Protein AF-A0A150KE26-F1 (afdb_monomer)

Solvent-accessible surface area (backbone atoms only — not comparable to full-atom values): 6510 Å² total; per-residue (Å²): 126,52,32,39,45,32,42,39,33,57,51,102,90,46,77,50,72,54,40,34,38,35,52,98,86,44,92,60,71,42,55,55,85,49,48,35,72,76,68,75,43,61,61,67,63,50,49,52,54,52,50,51,53,48,49,55,51,50,52,54,45,50,48,31,48,78,68,75,40,81,63,55,36,30,38,41,42,37,39,35,77,88,70,54,72,48,79,45,79,34,71,67,88,62,86,87,55,55,76,63,58,54,48,53,57,48,42,72,71,69,72,116

Structure (mmCIF, N/CA/C/O backbone):
data_AF-A0A150KE26-F1
#
_entry.id   AF-A0A150KE26-F1
#
loop_
_atom_site.group_PDB
_atom_site.id
_atom_site.type_symbol
_atom_site.label_atom_id
_atom_site.label_alt_id
_atom_site.label_comp_id
_atom_site.label_asym_id
_atom_site.label_entity_id
_atom_site.label_seq_id
_atom_site.pdbx_PDB_ins_code
_atom_site.Cartn_x
_atom_site.Cartn_y
_atom_site.Cartn_z
_atom_site.occupancy
_atom_site.B_iso_or_equiv
_atom_site.auth_seq_id
_atom_site.auth_comp_id
_atom_site.auth_asym_id
_atom_site.auth_atom_id
_atom_site.pdbx_PDB_model_num
ATOM 1 N N . MET A 1 1 ? 18.570 -5.096 -3.216 1.00 62.84 1 MET A N 1
ATOM 2 C CA . MET A 1 1 ? 17.887 -6.139 -2.421 1.00 62.84 1 MET A CA 1
ATOM 3 C C . MET A 1 1 ? 16.531 -6.324 -3.053 1.00 62.84 1 MET A C 1
ATOM 5 O O . MET A 1 1 ? 15.773 -5.366 -3.075 1.00 62.84 1 MET A O 1
ATOM 9 N N . GLU A 1 2 ? 16.270 -7.498 -3.614 1.00 85.12 2 GLU A N 1
ATOM 10 C CA . GLU A 1 2 ? 14.988 -7.812 -4.246 1.00 85.12 2 GLU A CA 1
ATOM 11 C C . GLU A 1 2 ? 13.901 -7.896 -3.175 1.00 85.12 2 GLU A C 1
ATOM 13 O O . GLU A 1 2 ? 13.950 -8.745 -2.273 1.00 85.12 2 GLU A O 1
ATOM 18 N N . LYS A 1 3 ? 12.959 -6.963 -3.248 1.00 92.56 3 LYS A N 1
ATOM 19 C CA . LYS A 1 3 ? 11.813 -6.891 -2.354 1.00 92.56 3 LYS A CA 1
ATOM 20 C C . LYS A 1 3 ? 10.655 -6.180 -3.040 1.00 92.56 3 LYS A C 1
ATOM 22 O O . LYS A 1 3 ? 10.871 -5.377 -3.949 1.00 92.56 3 LYS A O 1
ATOM 27 N N . ILE A 1 4 ? 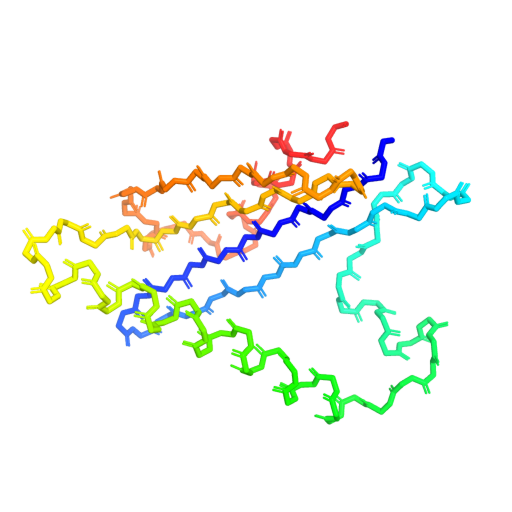9.456 -6.450 -2.556 1.00 95.69 4 ILE A N 1
ATOM 28 C CA . ILE A 1 4 ? 8.272 -5.627 -2.775 1.00 95.69 4 ILE A CA 1
ATOM 29 C C . ILE A 1 4 ? 8.044 -4.826 -1.497 1.00 95.69 4 ILE A C 1
ATOM 31 O O . ILE A 1 4 ? 8.141 -5.362 -0.389 1.00 95.69 4 ILE A O 1
ATOM 35 N N . LEU A 1 5 ? 7.783 -3.536 -1.663 1.00 97.25 5 LEU A N 1
ATOM 36 C CA . LEU A 1 5 ? 7.380 -2.617 -0.612 1.00 97.25 5 LEU A CA 1
ATOM 37 C C . LEU A 1 5 ? 5.994 -2.107 -0.978 1.00 97.25 5 LEU A C 1
ATOM 39 O O . LEU A 1 5 ? 5.846 -1.398 -1.968 1.00 97.25 5 LEU A O 1
ATOM 43 N N . LEU A 1 6 ? 4.996 -2.489 -0.200 1.00 98.00 6 LEU A N 1
ATOM 44 C CA . LEU A 1 6 ? 3.603 -2.168 -0.456 1.00 98.00 6 LEU A CA 1
ATOM 45 C C . LEU A 1 6 ? 3.050 -1.322 0.679 1.00 98.00 6 LEU A C 1
ATOM 47 O O . LEU A 1 6 ? 3.324 -1.587 1.852 1.00 98.00 6 LEU A O 1
ATOM 51 N N . TYR A 1 7 ? 2.243 -0.342 0.307 1.00 98.06 7 TYR A N 1
ATOM 52 C CA . TYR A 1 7 ? 1.424 0.448 1.204 1.00 98.06 7 TYR A CA 1
ATOM 53 C C . TYR A 1 7 ? -0.052 0.194 0.915 1.00 98.06 7 TYR A C 1
ATOM 55 O O . TYR A 1 7 ? -0.455 0.115 -0.246 1.00 98.06 7 TYR A O 1
ATOM 63 N N . ALA A 1 8 ? -0.854 0.102 1.970 1.00 97.25 8 ALA A N 1
ATOM 64 C CA . ALA A 1 8 ? -2.305 0.085 1.874 1.00 97.25 8 ALA A CA 1
ATOM 65 C C . ALA A 1 8 ? -2.907 0.950 2.985 1.00 97.25 8 ALA A C 1
ATOM 67 O O . ALA A 1 8 ? -2.534 0.813 4.144 1.00 97.25 8 ALA A O 1
ATOM 68 N N . GLU A 1 9 ? -3.845 1.823 2.639 1.00 95.94 9 GLU A N 1
ATOM 69 C CA . GLU A 1 9 ? -4.647 2.639 3.551 1.00 95.94 9 GLU A CA 1
ATOM 70 C C . GLU A 1 9 ? -6.118 2.384 3.239 1.00 95.94 9 GLU A C 1
ATOM 72 O O . GLU A 1 9 ? -6.544 2.541 2.091 1.00 95.94 9 GLU A O 1
ATOM 77 N N . ILE A 1 10 ? -6.882 1.978 4.254 1.00 92.81 10 ILE A N 1
ATOM 78 C CA . ILE A 1 10 ? -8.297 1.623 4.112 1.00 92.81 10 ILE A CA 1
ATOM 79 C C . ILE A 1 10 ? -9.084 2.311 5.216 1.00 92.81 10 ILE A C 1
ATOM 81 O O . ILE A 1 10 ? -8.842 2.100 6.405 1.00 92.81 10 ILE A O 1
ATOM 85 N N . ARG A 1 11 ? -10.022 3.160 4.803 1.00 88.00 11 ARG A N 1
ATOM 86 C CA . ARG A 1 11 ? -10.964 3.894 5.651 1.00 88.00 11 ARG A CA 1
ATOM 87 C C . ARG A 1 11 ? -12.318 3.943 4.945 1.00 88.00 11 ARG A C 1
ATOM 89 O O . ARG A 1 11 ? -12.378 3.804 3.726 1.00 88.00 11 ARG A O 1
ATOM 96 N N . ASP A 1 12 ? -13.387 4.203 5.691 1.00 78.12 12 ASP A N 1
ATOM 97 C CA . ASP A 1 12 ? -14.779 4.088 5.216 1.00 78.12 12 ASP A CA 1
ATOM 98 C C . ASP A 1 12 ? -15.068 4.751 3.855 1.00 78.12 12 ASP A C 1
ATOM 100 O O . ASP A 1 12 ? -15.858 4.235 3.069 1.00 78.12 12 ASP A O 1
ATOM 104 N N . SER A 1 13 ? -14.428 5.885 3.555 1.00 82.12 13 SER A N 1
ATOM 105 C CA . SER A 1 13 ? -14.599 6.619 2.293 1.00 82.12 13 SER A CA 1
ATOM 106 C C . SER A 1 13 ? -13.290 6.871 1.540 1.00 82.12 13 SER A C 1
ATOM 108 O O . SER A 1 13 ? -13.248 7.725 0.654 1.00 82.12 13 SER A O 1
ATOM 110 N N . TYR A 1 14 ? -12.197 6.208 1.926 1.00 88.19 14 TYR A N 1
ATOM 111 C CA . TYR A 1 14 ? -10.880 6.430 1.337 1.00 88.19 14 TYR A CA 1
ATOM 112 C C . TYR A 1 14 ? -10.100 5.125 1.248 1.00 88.19 14 TYR A C 1
ATOM 114 O O . TYR A 1 14 ? -9.901 4.434 2.247 1.00 88.19 14 TYR A O 1
ATOM 122 N N . ARG A 1 15 ? -9.592 4.842 0.050 1.00 88.31 15 ARG A N 1
ATOM 123 C CA . ARG A 1 15 ? -8.692 3.723 -0.203 1.00 88.31 15 ARG A CA 1
ATOM 124 C C . ARG A 1 15 ? -7.477 4.191 -0.980 1.00 88.31 15 ARG A C 1
ATOM 126 O O . ARG A 1 15 ? -7.602 5.006 -1.893 1.00 88.31 15 ARG A O 1
ATOM 133 N N . LYS A 1 16 ? -6.316 3.649 -0.634 1.00 93.06 16 LYS A N 1
ATOM 134 C CA . LYS A 1 16 ? -5.090 3.806 -1.413 1.00 93.06 16 LYS A CA 1
ATOM 135 C C . LYS A 1 16 ? -4.232 2.566 -1.235 1.00 93.06 16 LYS A C 1
ATOM 137 O O . LYS A 1 16 ? -3.838 2.265 -0.114 1.00 93.06 16 LYS A O 1
ATOM 142 N N . VAL A 1 17 ? -3.933 1.873 -2.325 1.00 95.44 17 VAL A N 1
ATOM 143 C CA . VAL A 1 17 ? -2.980 0.762 -2.347 1.00 95.44 17 VAL A CA 1
ATOM 144 C C . VAL A 1 17 ? -1.974 1.057 -3.442 1.00 95.44 17 VAL A C 1
ATOM 146 O O . VAL A 1 17 ? -2.347 1.489 -4.522 1.00 95.44 17 VAL A O 1
ATOM 149 N N . PHE A 1 18 ? -0.694 0.888 -3.147 1.00 96.38 18 PHE A N 1
ATOM 150 C CA . PHE A 1 18 ? 0.353 0.969 -4.155 1.00 96.38 18 PHE A CA 1
ATOM 151 C C . PHE A 1 18 ? 1.568 0.185 -3.692 1.00 96.38 18 PHE A C 1
ATOM 153 O O . PHE A 1 18 ? 1.756 -0.072 -2.500 1.00 96.38 18 PHE A O 1
ATOM 160 N N . PHE A 1 19 ? 2.437 -0.169 -4.629 1.00 97.50 19 PHE A N 1
ATOM 161 C CA . PHE A 1 19 ? 3.696 -0.797 -4.276 1.00 97.50 19 PHE A CA 1
ATOM 162 C C . PHE A 1 19 ? 4.839 -0.389 -5.192 1.00 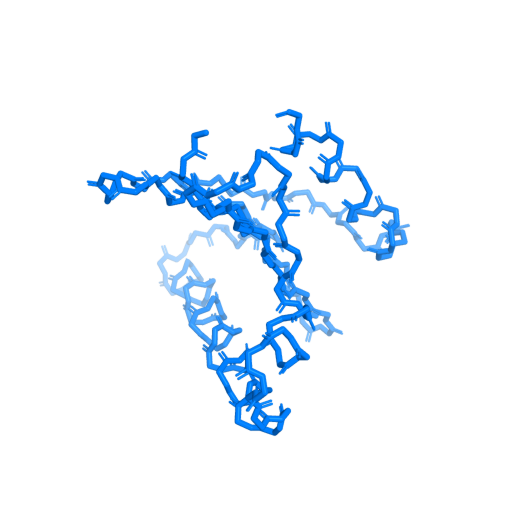97.50 19 PHE A C 1
ATOM 164 O O . PHE A 1 19 ? 4.658 0.103 -6.307 1.00 97.50 19 PHE A O 1
ATOM 171 N N . TYR A 1 20 ? 6.033 -0.641 -4.678 1.00 96.88 20 TYR A N 1
ATOM 172 C CA . TYR A 1 20 ? 7.297 -0.545 -5.372 1.00 96.88 20 TYR A CA 1
ATOM 173 C C . TYR A 1 20 ? 7.981 -1.903 -5.362 1.00 96.88 20 TYR A C 1
ATOM 175 O O . TYR A 1 20 ? 7.962 -2.610 -4.350 1.00 96.88 20 TYR A O 1
ATOM 183 N N . TYR A 1 21 ? 8.622 -2.261 -6.468 1.00 94.50 21 TYR A N 1
ATOM 184 C CA . TYR A 1 21 ? 9.379 -3.504 -6.570 1.00 94.50 21 TYR A CA 1
ATOM 185 C C . TYR A 1 21 ? 10.776 -3.260 -7.135 1.00 94.50 21 TYR A C 1
ATOM 187 O O . TYR A 1 21 ? 10.991 -2.391 -7.977 1.00 94.50 21 TYR A O 1
ATOM 195 N N . TYR A 1 22 ? 11.740 -4.043 -6.657 1.00 92.25 22 TYR A N 1
ATOM 196 C CA . TYR A 1 22 ? 13.116 -4.014 -7.150 1.00 92.25 22 TYR A CA 1
ATOM 197 C C . TYR A 1 22 ? 13.332 -5.166 -8.127 1.00 92.25 22 TYR A C 1
ATOM 199 O O . TYR A 1 22 ? 13.021 -6.315 -7.814 1.00 92.25 22 TYR A O 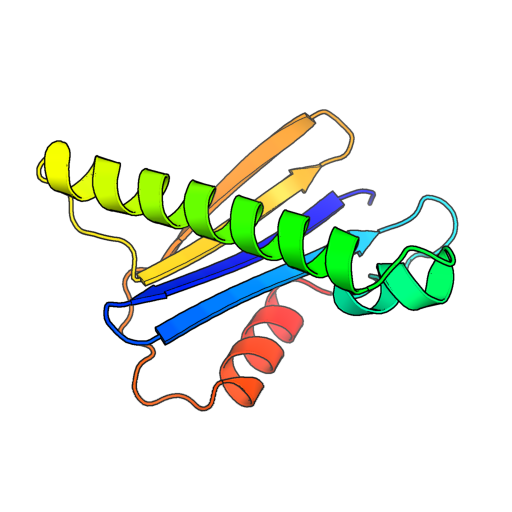1
ATOM 207 N N . THR A 1 23 ? 13.892 -4.864 -9.297 1.00 83.19 23 THR A N 1
ATOM 208 C CA . THR A 1 23 ? 14.270 -5.889 -10.281 1.00 83.19 23 THR A CA 1
ATOM 209 C C . THR A 1 23 ? 15.689 -6.395 -10.022 1.00 83.19 23 THR A C 1
ATOM 211 O O . THR A 1 23 ? 16.482 -5.750 -9.340 1.00 83.19 23 THR A O 1
ATOM 214 N N . PHE A 1 24 ? 16.043 -7.532 -10.621 1.00 76.81 24 PHE A N 1
ATOM 215 C CA . PHE A 1 24 ? 17.410 -8.064 -10.570 1.00 76.81 24 PHE A CA 1
ATOM 216 C C . PHE A 1 24 ? 18.439 -7.173 -11.283 1.00 76.81 24 PHE A C 1
ATOM 218 O O . PHE A 1 24 ? 19.637 -7.283 -11.030 1.00 76.81 24 PHE A O 1
ATOM 225 N N . ILE A 1 25 ? 17.979 -6.315 -12.196 1.00 77.94 25 ILE A N 1
ATOM 226 C CA . ILE A 1 25 ? 18.836 -5.537 -13.096 1.00 77.94 25 ILE A CA 1
ATOM 227 C C . ILE A 1 25 ? 19.031 -4.115 -12.556 1.00 77.94 25 ILE A C 1
ATOM 229 O O . ILE A 1 25 ? 20.152 -3.609 -12.542 1.00 77.94 25 ILE A O 1
ATOM 233 N N . ASN A 1 26 ? 17.959 -3.490 -12.061 1.00 70.31 26 ASN A N 1
ATOM 234 C CA . ASN A 1 26 ? 17.973 -2.108 -11.591 1.00 70.31 26 ASN A CA 1
ATOM 235 C C . ASN A 1 26 ? 17.941 -2.036 -10.065 1.00 70.31 26 ASN A C 1
ATOM 237 O O . ASN A 1 26 ? 17.122 -2.678 -9.410 1.00 70.31 26 ASN A O 1
ATOM 241 N N . LYS A 1 27 ? 18.820 -1.198 -9.505 1.00 81.06 27 LYS A N 1
ATOM 242 C CA . LYS A 1 27 ? 18.826 -0.886 -8.068 1.00 81.06 27 LYS A CA 1
ATOM 243 C C . LYS A 1 27 ? 17.726 0.095 -7.664 1.00 81.06 27 LYS A C 1
ATOM 245 O O . LYS A 1 27 ? 17.417 0.158 -6.481 1.00 81.06 27 LYS A O 1
ATOM 250 N N . GLU A 1 28 ? 17.151 0.806 -8.630 1.00 89.00 28 GLU A N 1
ATOM 251 C CA . GLU A 1 28 ? 16.040 1.727 -8.408 1.00 89.00 28 GLU A CA 1
ATOM 252 C C . GLU A 1 28 ? 14.713 0.964 -8.281 1.00 89.00 28 GLU A C 1
ATOM 254 O O . GLU A 1 28 ? 14.477 0.018 -9.049 1.00 89.00 28 GLU A O 1
ATOM 259 N N . PRO A 1 29 ? 13.846 1.352 -7.331 1.00 92.88 29 PRO A N 1
ATOM 260 C CA . PRO A 1 29 ? 12.508 0.795 -7.231 1.00 92.88 29 PRO A CA 1
ATOM 261 C C . PRO A 1 29 ? 11.666 1.216 -8.442 1.00 92.88 29 PRO A C 1
ATOM 263 O O . PRO A 1 29 ? 11.754 2.345 -8.914 1.00 92.88 29 PRO A O 1
ATOM 266 N N . VAL A 1 30 ? 10.828 0.307 -8.934 1.00 94.25 30 VAL A N 1
ATOM 267 C CA . VAL A 1 30 ? 9.844 0.593 -9.984 1.00 94.25 30 VAL A CA 1
ATOM 268 C C . VAL A 1 30 ? 8.473 0.743 -9.351 1.00 94.25 30 VAL A C 1
ATOM 270 O O . VAL A 1 30 ? 8.083 -0.101 -8.538 1.00 94.25 30 VAL A O 1
ATOM 273 N N . TYR A 1 31 ? 7.749 1.799 -9.721 1.00 96.38 31 TYR A N 1
ATOM 274 C CA . TYR A 1 31 ? 6.397 2.023 -9.232 1.00 96.38 31 TYR A CA 1
ATOM 275 C C . TYR A 1 31 ? 5.408 1.082 -9.923 1.00 96.38 31 TYR A C 1
ATOM 277 O O . TYR A 1 31 ? 5.483 0.867 -11.132 1.00 96.38 31 TYR A O 1
ATOM 285 N N . SER A 1 32 ? 4.471 0.516 -9.160 1.00 95.94 32 SER A N 1
ATOM 286 C CA . SER A 1 32 ? 3.478 -0.449 -9.662 1.00 95.94 32 SER A CA 1
ATOM 287 C C . SER A 1 32 ? 2.716 0.022 -10.907 1.00 95.94 32 SER A C 1
ATOM 289 O O . SER A 1 32 ? 2.571 -0.760 -11.841 1.00 95.94 32 SER A O 1
ATOM 291 N N . LEU A 1 33 ? 2.330 1.300 -10.989 1.00 95.56 33 LEU A N 1
ATOM 292 C CA . LEU A 1 33 ? 1.606 1.842 -12.150 1.00 95.56 33 LEU A CA 1
ATOM 293 C C . LEU A 1 33 ? 2.452 1.937 -13.433 1.00 95.56 33 LEU A C 1
ATOM 295 O O . LEU A 1 33 ? 1.917 2.188 -14.506 1.00 95.56 33 LEU A O 1
ATOM 299 N N . GLU A 1 34 ? 3.769 1.725 -13.361 1.00 95.81 34 GLU A N 1
ATOM 300 C CA . GLU A 1 34 ? 4.611 1.624 -14.559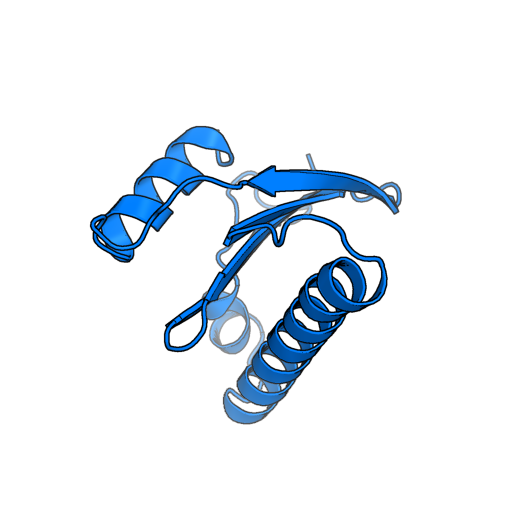 1.00 95.81 34 GLU A CA 1
ATOM 301 C C . GLU A 1 34 ? 4.542 0.234 -15.215 1.00 95.81 34 GLU A C 1
ATOM 303 O O . GLU A 1 34 ? 5.040 0.068 -16.329 1.00 95.81 34 GLU A O 1
ATOM 308 N N . ILE A 1 35 ? 3.966 -0.774 -14.544 1.00 95.06 35 ILE A N 1
ATOM 309 C CA . ILE A 1 35 ? 3.905 -2.163 -15.029 1.00 95.06 35 ILE A CA 1
ATOM 310 C C . ILE A 1 35 ? 3.173 -2.275 -16.378 1.00 95.06 35 ILE A C 1
ATOM 312 O O . ILE A 1 35 ? 3.779 -2.849 -17.289 1.00 95.06 35 ILE A O 1
ATOM 316 N N . PRO A 1 36 ? 1.952 -1.722 -16.564 1.00 96.94 36 PRO A N 1
ATOM 317 C CA . PRO A 1 36 ? 1.237 -1.812 -17.840 1.00 96.94 36 PRO A CA 1
ATOM 318 C C . PRO A 1 36 ? 2.074 -1.325 -19.020 1.00 96.94 36 PRO A C 1
ATOM 320 O O . PRO A 1 36 ? 2.236 -2.025 -20.015 1.00 96.94 36 PRO A O 1
ATOM 323 N N . ILE A 1 37 ? 2.728 -0.175 -18.848 1.00 95.62 37 ILE A N 1
ATOM 324 C CA . ILE A 1 37 ? 3.549 0.459 -19.883 1.00 95.62 37 ILE A CA 1
ATOM 325 C C . ILE A 1 37 ? 4.839 -0.334 -20.137 1.00 95.62 37 ILE A C 1
ATOM 327 O O . ILE A 1 37 ? 5.239 -0.524 -21.283 1.00 95.62 37 ILE A O 1
ATOM 331 N N . LYS A 1 38 ? 5.527 -0.791 -19.083 1.00 93.88 38 LYS A N 1
ATOM 332 C CA . LYS A 1 38 ? 6.831 -1.468 -19.212 1.00 93.88 38 LYS A CA 1
ATOM 333 C C . LYS A 1 38 ? 6.739 -2.852 -19.836 1.00 93.88 38 LYS A C 1
ATOM 335 O O . LYS A 1 38 ? 7.714 -3.295 -20.444 1.00 93.88 38 LYS A O 1
ATOM 340 N N . PHE A 1 39 ? 5.618 -3.535 -19.640 1.00 93.81 39 PHE A N 1
ATOM 341 C CA . PHE A 1 39 ? 5.438 -4.921 -20.062 1.00 93.81 39 PHE A CA 1
ATOM 342 C C . PHE A 1 39 ? 4.347 -5.103 -21.116 1.00 93.81 39 PHE A C 1
ATOM 344 O O . PHE A 1 39 ? 4.074 -6.247 -21.467 1.00 93.81 39 PHE A O 1
ATOM 351 N N . ASP A 1 40 ? 3.772 -4.009 -21.629 1.00 96.44 40 ASP A N 1
ATOM 352 C CA . ASP A 1 40 ? 2.678 -4.030 -22.610 1.00 96.44 40 ASP A CA 1
ATOM 353 C C . ASP A 1 40 ? 1.499 -4.889 -22.115 1.00 96.44 40 ASP A C 1
ATOM 355 O O . ASP A 1 40 ? 0.997 -5.781 -22.799 1.00 96.44 40 ASP A O 1
ATOM 359 N N . ILE A 1 41 ? 1.122 -4.671 -20.850 1.00 96.50 41 ILE A N 1
ATOM 360 C CA . ILE A 1 41 ? -0.009 -5.343 -20.203 1.00 96.50 41 ILE A CA 1
ATOM 361 C C . ILE A 1 41 ? -1.237 -4.451 -20.354 1.00 96.50 41 ILE A C 1
ATOM 363 O O . ILE A 1 41 ? -1.154 -3.237 -20.178 1.00 96.50 41 ILE A O 1
ATOM 367 N N . ASP A 1 42 ? -2.376 -5.073 -20.650 1.00 97.38 42 ASP A N 1
ATOM 368 C CA . ASP A 1 42 ? -3.663 -4.393 -20.725 1.00 97.38 42 ASP A CA 1
ATOM 369 C C . ASP A 1 42 ? -3.981 -3.654 -19.412 1.00 97.38 42 ASP A C 1
ATOM 371 O O . ASP A 1 42 ? -3.942 -4.236 -18.324 1.00 97.38 42 ASP A O 1
ATOM 375 N N . GLU A 1 43 ? -4.276 -2.356 -19.517 1.00 96.06 43 GLU A N 1
ATOM 376 C CA . GLU A 1 43 ? -4.519 -1.495 -18.356 1.00 96.06 43 G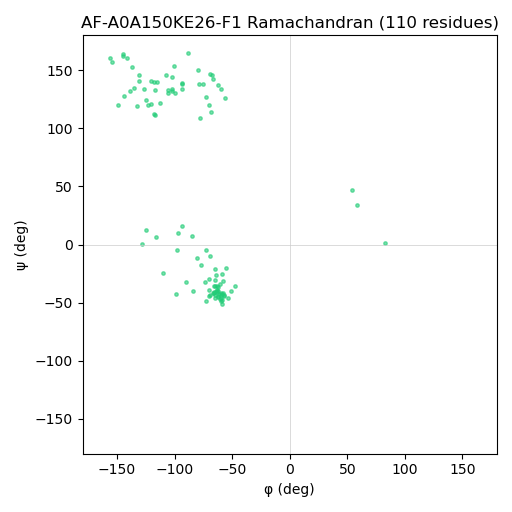LU A CA 1
ATOM 377 C C . GLU A 1 43 ? -5.747 -1.939 -17.556 1.00 96.06 43 GLU A C 1
ATOM 379 O O . GLU A 1 43 ? -5.714 -1.889 -16.328 1.00 96.06 43 GLU A O 1
ATOM 384 N N . SER A 1 44 ? -6.799 -2.429 -18.223 1.00 97.25 44 SER A N 1
ATOM 385 C CA . SER A 1 44 ? -8.016 -2.883 -17.540 1.00 97.25 44 SER A CA 1
ATOM 386 C C . SER A 1 44 ? -7.776 -4.171 -16.757 1.00 97.25 44 SER A C 1
ATOM 388 O O . SER A 1 44 ? -8.204 -4.283 -15.613 1.00 97.25 44 SER A O 1
ATOM 390 N N . TYR A 1 45 ? -6.988 -5.096 -17.309 1.00 97.38 45 TYR A N 1
ATOM 391 C CA . TYR A 1 45 ? -6.556 -6.290 -16.586 1.00 97.38 45 TYR A CA 1
ATOM 392 C C . TYR A 1 45 ? -5.681 -5.946 -15.371 1.00 97.38 45 TYR A C 1
ATOM 394 O O . TYR A 1 45 ? -5.799 -6.560 -14.311 1.00 97.38 45 TYR A O 1
ATOM 402 N N . PHE A 1 46 ? -4.801 -4.951 -15.492 1.00 96.94 46 PHE A N 1
ATOM 403 C CA . PHE A 1 46 ? -4.021 -4.483 -14.347 1.00 96.94 46 PHE A CA 1
ATOM 404 C C . PHE A 1 46 ? -4.909 -3.844 -13.267 1.00 96.94 46 PHE A C 1
ATOM 406 O O . PHE A 1 46 ? -4.718 -4.122 -12.084 1.00 96.94 46 PHE A O 1
ATOM 413 N N . GLU A 1 47 ? -5.897 -3.038 -13.661 1.00 95.88 47 GLU A N 1
ATOM 414 C CA . GLU A 1 47 ? -6.868 -2.430 -12.745 1.00 95.88 47 GLU A CA 1
ATOM 415 C C . GLU A 1 47 ? -7.716 -3.491 -12.018 1.00 95.88 47 GLU A C 1
ATOM 417 O O . GLU A 1 47 ? -7.999 -3.348 -10.827 1.00 95.88 47 GLU A O 1
ATOM 422 N N . GLU A 1 48 ? -8.086 -4.589 -12.684 1.00 97.56 48 GLU A N 1
ATOM 423 C CA . GLU A 1 48 ? -8.745 -5.737 -12.041 1.00 97.56 48 GLU A CA 1
ATOM 424 C C . GLU A 1 48 ? -7.875 -6.325 -10.919 1.00 97.56 48 GLU A C 1
ATOM 426 O O . GLU A 1 48 ? -8.346 -6.475 -9.791 1.00 97.56 48 GLU A O 1
ATOM 431 N N . LEU A 1 49 ? -6.584 -6.564 -11.180 1.00 97.38 49 LEU A N 1
ATOM 432 C CA . LEU A 1 49 ? -5.642 -7.069 -10.171 1.00 97.38 49 LEU A CA 1
ATOM 433 C C . LEU A 1 49 ? -5.414 -6.079 -9.017 1.00 97.38 49 LEU A C 1
ATOM 435 O O . LEU A 1 49 ? -5.241 -6.492 -7.868 1.00 97.38 49 LEU A O 1
ATOM 439 N N . GLU A 1 50 ? -5.402 -4.775 -9.295 1.00 95.25 50 GLU A N 1
ATOM 440 C CA . GLU A 1 50 ? -5.301 -3.740 -8.262 1.00 95.25 50 GLU A CA 1
ATOM 441 C C . GLU A 1 50 ? -6.547 -3.721 -7.363 1.00 95.25 50 GLU A C 1
ATOM 443 O O . GLU A 1 50 ? -6.426 -3.620 -6.137 1.00 95.25 50 GLU A O 1
ATOM 448 N N . ASN A 1 51 ? -7.740 -3.883 -7.946 1.00 94.81 51 ASN A N 1
ATOM 449 C CA . ASN A 1 51 ? -8.986 -4.001 -7.190 1.00 94.81 51 ASN A CA 1
ATOM 450 C C . ASN A 1 51 ? -9.013 -5.279 -6.336 1.00 94.81 51 ASN A C 1
ATOM 452 O O . ASN A 1 51 ? -9.345 -5.196 -5.155 1.00 94.81 51 ASN A O 1
ATOM 456 N N . GLU A 1 52 ? -8.584 -6.427 -6.871 1.00 97.19 52 GLU A N 1
ATOM 457 C CA . GLU A 1 52 ? -8.457 -7.668 -6.089 1.00 97.19 52 GLU A CA 1
ATOM 458 C C . GLU A 1 52 ? -7.494 -7.496 -4.905 1.00 97.19 52 GLU A C 1
ATOM 460 O O . GLU A 1 52 ? -7.775 -7.925 -3.784 1.00 97.19 52 GLU A O 1
ATOM 465 N N . LEU A 1 53 ? -6.360 -6.824 -5.120 1.00 96.38 53 LEU A N 1
ATOM 466 C CA . LEU A 1 53 ? -5.397 -6.536 -4.060 1.00 96.38 53 LEU A CA 1
ATOM 467 C C . LEU A 1 53 ? -6.005 -5.652 -2.962 1.00 96.38 53 LEU A C 1
ATOM 469 O O . LEU A 1 53 ? -5.764 -5.880 -1.774 1.00 96.38 53 LEU A O 1
ATOM 473 N N . TYR A 1 54 ? -6.802 -4.656 -3.344 1.00 93.94 54 TYR A N 1
ATOM 474 C CA . TYR A 1 54 ? -7.562 -3.836 -2.404 1.00 93.94 54 TYR A CA 1
ATOM 475 C C . TYR A 1 54 ? -8.587 -4.658 -1.610 1.00 93.94 54 TYR A C 1
ATOM 477 O O . TYR A 1 54 ? -8.676 -4.498 -0.386 1.00 93.94 54 TYR A O 1
ATOM 485 N N . ASP A 1 55 ? -9.335 -5.538 -2.272 1.00 95.62 55 ASP A N 1
ATOM 486 C CA . ASP A 1 55 ? -10.347 -6.376 -1.627 1.00 95.62 55 ASP A CA 1
ATOM 487 C C . ASP A 1 55 ? -9.700 -7.291 -0.580 1.00 95.62 55 ASP A C 1
ATOM 489 O O . ASP A 1 55 ? -10.161 -7.346 0.561 1.00 95.62 55 ASP A O 1
ATOM 493 N N . LEU A 1 56 ? -8.544 -7.887 -0.896 1.00 97.06 56 LEU A N 1
ATOM 494 C CA . LEU A 1 56 ? -7.770 -8.702 0.048 1.00 97.06 56 LEU A CA 1
ATOM 495 C C . LEU A 1 56 ? -7.369 -7.929 1.315 1.00 97.06 56 LEU A C 1
ATOM 497 O O . LEU A 1 56 ? -7.457 -8.457 2.427 1.00 97.06 56 LEU A O 1
ATOM 501 N N . PHE A 1 57 ? -6.939 -6.670 1.189 1.00 96.38 57 PHE A N 1
ATOM 502 C CA . PHE A 1 57 ? -6.610 -5.856 2.364 1.00 96.38 57 PHE A CA 1
ATOM 503 C C . PHE A 1 57 ? -7.852 -5.395 3.133 1.00 96.38 57 PHE A C 1
ATOM 505 O O . PHE A 1 57 ? -7.799 -5.289 4.361 1.00 96.38 57 PHE A O 1
ATOM 512 N N . SER A 1 58 ? -8.970 -5.168 2.444 1.00 94.56 58 SER A N 1
ATOM 513 C CA . SER A 1 58 ? -10.255 -4.833 3.070 1.00 94.56 58 SER A CA 1
ATOM 514 C C . SER A 1 58 ? -10.794 -6.007 3.888 1.00 94.56 58 SER A C 1
ATOM 516 O O . SER A 1 58 ? -11.251 -5.830 5.022 1.00 94.56 58 SER A O 1
ATOM 518 N N . GLU A 1 59 ? -10.683 -7.223 3.354 1.00 96.19 59 GLU A N 1
ATOM 519 C CA . GLU A 1 59 ? -11.006 -8.459 4.064 1.00 96.19 59 GLU A CA 1
ATOM 520 C C . GLU A 1 59 ? -10.105 -8.651 5.285 1.00 96.19 59 GLU A C 1
ATOM 522 O O . GLU A 1 59 ? -10.605 -8.938 6.376 1.00 96.19 59 GLU A O 1
ATOM 527 N N . LEU A 1 60 ? -8.796 -8.412 5.139 1.00 96.00 60 LEU A N 1
ATOM 528 C CA . LEU A 1 60 ? -7.852 -8.473 6.253 1.00 96.00 60 LEU A CA 1
ATOM 529 C C . LEU A 1 60 ? -8.218 -7.481 7.366 1.00 96.00 60 LEU A C 1
ATOM 531 O O . LEU A 1 60 ? -8.226 -7.861 8.534 1.00 96.00 60 LEU A O 1
ATOM 535 N N . GLN A 1 61 ? -8.538 -6.226 7.038 1.00 95.44 61 GLN A N 1
ATOM 536 C CA . GLN A 1 61 ? -8.954 -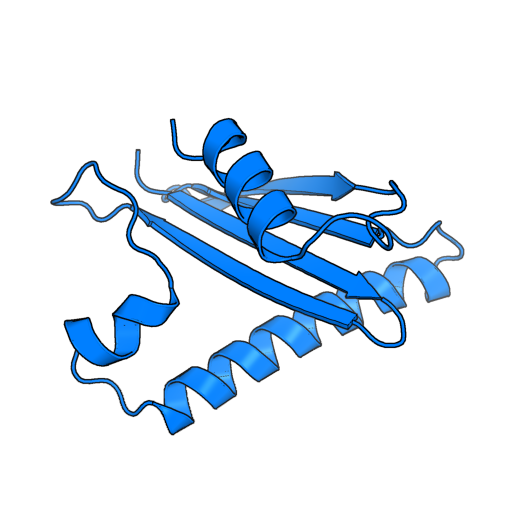5.228 8.033 1.00 95.44 61 GLN A CA 1
ATOM 537 C C . GLN A 1 61 ? -10.273 -5.624 8.711 1.00 95.44 61 GLN A C 1
ATOM 539 O O . GLN A 1 61 ? -10.427 -5.482 9.924 1.00 95.44 61 GLN A O 1
ATOM 544 N N . SER A 1 62 ? -11.216 -6.160 7.934 1.00 94.75 62 SER A N 1
ATOM 545 C CA . SER A 1 62 ? -12.509 -6.631 8.440 1.00 94.75 62 SER A CA 1
ATOM 546 C C . SER A 1 62 ? -12.358 -7.815 9.394 1.00 94.75 62 SER A C 1
ATOM 548 O O . SER A 1 62 ? -13.152 -7.965 10.320 1.00 94.75 62 SER A O 1
ATOM 550 N N . GLU A 1 63 ? -11.339 -8.654 9.207 1.00 96.94 63 GLU A N 1
ATOM 551 C CA . GLU A 1 63 ? -11.057 -9.752 10.129 1.00 96.94 63 GLU A CA 1
ATOM 552 C C . GLU A 1 63 ? -10.638 -9.241 11.515 1.00 96.94 63 GLU A C 1
ATOM 554 O O . GLU A 1 63 ? -11.075 -9.801 12.514 1.00 96.94 63 GLU A O 1
ATOM 559 N N . PHE A 1 64 ? -9.895 -8.130 11.611 1.00 96.06 64 PHE A N 1
ATOM 560 C CA . PHE A 1 64 ? -9.563 -7.523 12.911 1.00 96.06 64 PHE A CA 1
ATOM 561 C C . PHE A 1 64 ? -10.831 -7.120 13.676 1.00 96.06 64 PHE A C 1
ATOM 563 O O . PHE A 1 64 ? -10.944 -7.413 14.864 1.00 96.06 64 PHE A O 1
ATOM 570 N N . ASP A 1 65 ? -11.821 -6.555 12.980 1.00 92.31 65 ASP A N 1
ATOM 571 C CA . ASP A 1 65 ? -13.123 -6.190 13.556 1.00 92.31 65 ASP A CA 1
ATOM 572 C C . ASP A 1 65 ? -13.863 -7.399 14.133 1.00 92.31 65 ASP A C 1
ATOM 574 O O . ASP A 1 65 ? -14.319 -7.393 15.277 1.00 92.31 65 ASP A O 1
ATOM 578 N N . LYS A 1 66 ? -13.946 -8.479 13.345 1.00 97.12 66 LYS A N 1
ATOM 579 C CA . LYS A 1 66 ? -14.611 -9.725 13.754 1.00 97.12 66 LYS A CA 1
ATOM 580 C C . LYS A 1 66 ? -13.948 -10.336 14.983 1.00 97.12 66 LYS A C 1
ATOM 582 O O . LYS A 1 66 ? -14.629 -10.921 15.823 1.00 97.12 66 LYS A O 1
ATOM 587 N N . GLN A 1 67 ? -12.631 -10.177 15.093 1.00 97.62 67 GLN A N 1
ATOM 588 C CA . GLN A 1 67 ? -11.833 -10.626 16.230 1.00 97.62 67 GLN A CA 1
ATOM 589 C C . GLN A 1 67 ? -11.815 -9.616 17.391 1.00 97.62 67 GLN A C 1
ATOM 591 O O . GLN A 1 67 ? -11.085 -9.827 18.358 1.00 97.62 67 GLN A O 1
ATOM 596 N N . GLN A 1 68 ? -12.620 -8.547 17.325 1.00 96.75 68 GLN A N 1
ATOM 597 C CA . GLN A 1 68 ? -12.720 -7.491 18.342 1.00 96.75 68 GLN A CA 1
ATOM 598 C C . GLN A 1 68 ? -11.377 -6.789 18.611 1.00 96.75 68 GLN A C 1
ATOM 600 O O . GLN A 1 68 ? -11.078 -6.405 19.741 1.00 96.75 68 GLN A O 1
ATOM 605 N N . GLN A 1 69 ? -10.553 -6.650 17.573 1.00 96.56 69 GLN A N 1
ATOM 606 C CA . GLN A 1 69 ? -9.298 -5.906 17.600 1.00 96.56 69 GLN A CA 1
ATOM 607 C C . GLN A 1 69 ? -9.481 -4.526 16.974 1.00 96.56 69 GLN A C 1
ATOM 609 O O . GLN A 1 69 ? -10.318 -4.329 16.092 1.00 96.56 69 GLN A O 1
ATOM 614 N N . ASP A 1 70 ? -8.642 -3.582 17.395 1.00 93.75 70 ASP A N 1
ATOM 615 C CA . ASP A 1 70 ? -8.596 -2.264 16.774 1.00 93.75 70 ASP A CA 1
ATOM 616 C C . ASP A 1 70 ? -8.234 -2.389 15.287 1.00 93.75 70 ASP A C 1
ATOM 618 O O . ASP A 1 70 ? -7.287 -3.090 14.908 1.00 93.75 70 ASP A O 1
ATOM 622 N N . LYS A 1 71 ? -8.982 -1.679 14.437 1.00 93.56 71 LYS A N 1
ATOM 623 C CA . LYS A 1 71 ? -8.696 -1.595 13.003 1.00 93.56 71 LYS A CA 1
ATOM 624 C C . LYS A 1 71 ? -7.463 -0.727 12.790 1.00 93.56 71 LYS A C 1
ATOM 626 O O . LYS A 1 71 ? -7.409 0.417 13.236 1.00 93.56 71 LYS A O 1
ATOM 631 N N . TRP A 1 72 ? -6.486 -1.265 12.074 1.00 95.44 72 TRP A N 1
ATOM 632 C CA . TRP A 1 72 ? -5.382 -0.475 11.542 1.00 95.44 72 TRP A CA 1
ATOM 633 C C . TRP A 1 72 ? -5.906 0.475 10.458 1.00 95.44 72 TRP A C 1
ATOM 635 O O . TRP A 1 72 ? -6.830 0.126 9.731 1.00 95.44 72 TRP A O 1
ATOM 645 N N . THR A 1 73 ? -5.334 1.670 10.335 1.00 94.19 73 THR A N 1
ATOM 646 C CA . THR A 1 73 ? -5.713 2.666 9.313 1.00 94.19 73 THR A CA 1
ATOM 647 C C . THR A 1 73 ? -4.902 2.500 8.037 1.00 94.19 73 THR A C 1
ATOM 649 O O . THR A 1 73 ? -5.397 2.731 6.933 1.00 94.19 73 THR A O 1
ATOM 652 N N . ASN A 1 74 ? -3.654 2.065 8.189 1.00 96.62 74 ASN A N 1
ATOM 653 C CA . ASN A 1 74 ? -2.768 1.733 7.093 1.00 96.62 74 ASN A CA 1
ATOM 654 C C . ASN A 1 74 ? -1.870 0.546 7.449 1.00 96.62 74 ASN A C 1
ATOM 656 O O . ASN A 1 74 ? -1.707 0.194 8.618 1.00 96.62 74 ASN A O 1
ATOM 660 N N . LEU A 1 75 ? -1.264 -0.063 6.438 1.00 96.88 75 LEU A N 1
ATOM 661 C CA . LEU A 1 75 ? -0.206 -1.034 6.622 1.00 96.88 75 LEU A CA 1
ATOM 662 C C . LEU A 1 75 ? 0.932 -0.829 5.629 1.00 96.88 75 LEU A C 1
ATOM 664 O O . LEU A 1 75 ? 0.750 -0.370 4.502 1.00 96.88 75 LEU A O 1
ATOM 668 N N . THR A 1 76 ? 2.121 -1.251 6.048 1.00 98.12 76 THR A N 1
ATOM 669 C CA . THR A 1 76 ? 3.246 -1.492 5.151 1.00 98.12 76 THR A CA 1
ATOM 670 C C . THR A 1 76 ? 3.558 -2.978 5.114 1.00 98.12 76 THR A C 1
ATOM 672 O O . THR A 1 76 ? 3.883 -3.584 6.140 1.00 98.12 76 THR A O 1
ATOM 675 N N . TYR A 1 77 ? 3.501 -3.554 3.920 1.00 97.88 77 TYR A N 1
ATOM 676 C CA . TYR A 1 77 ? 3.859 -4.937 3.651 1.00 97.88 77 TYR A CA 1
ATOM 677 C C . TYR A 1 77 ? 5.206 -5.000 2.928 1.00 97.88 77 TYR A C 1
ATOM 679 O O . TYR A 1 77 ? 5.443 -4.295 1.948 1.00 97.88 77 TYR A O 1
ATOM 687 N N . ILE A 1 78 ? 6.113 -5.833 3.433 1.00 97.25 78 ILE A N 1
ATOM 688 C CA . ILE A 1 78 ? 7.444 -6.042 2.864 1.00 97.25 78 ILE A CA 1
ATOM 689 C C . ILE A 1 78 ? 7.596 -7.525 2.560 1.00 97.25 78 ILE A C 1
ATOM 691 O O . ILE A 1 78 ? 7.568 -8.347 3.479 1.00 97.25 78 ILE A O 1
ATOM 695 N N . LEU A 1 79 ? 7.822 -7.848 1.291 1.00 96.19 79 LEU A N 1
ATOM 696 C CA . LEU A 1 79 ? 8.103 -9.204 0.830 1.00 96.19 79 LEU A CA 1
ATOM 697 C C . LEU A 1 79 ? 9.505 -9.246 0.235 1.00 96.19 79 LEU A C 1
ATOM 699 O O . LEU A 1 79 ? 9.761 -8.645 -0.802 1.00 96.19 79 LEU A O 1
ATOM 703 N N . GLU A 1 80 ? 10.423 -9.938 0.898 1.00 93.94 80 GLU A N 1
ATOM 704 C CA . GLU A 1 80 ? 11.765 -10.198 0.373 1.00 93.94 80 GLU A CA 1
ATOM 705 C C . GLU A 1 80 ? 11.706 -11.358 -0.643 1.00 93.94 80 GLU A C 1
ATOM 707 O O . GLU A 1 80 ? 10.887 -12.264 -0.494 1.00 93.94 80 GLU A O 1
ATOM 712 N N . HIS A 1 81 ? 12.595 -11.388 -1.644 1.00 91.19 81 HIS A N 1
ATOM 713 C CA . HIS A 1 81 ? 12.647 -12.476 -2.648 1.00 91.19 81 HIS A CA 1
ATOM 714 C C . HIS A 1 81 ? 12.800 -13.888 -2.059 1.00 91.19 81 HIS A C 1
ATOM 716 O O . HIS A 1 81 ? 12.478 -14.878 -2.707 1.00 91.19 81 HIS A O 1
ATOM 722 N N . THR A 1 82 ? 13.282 -13.989 -0.820 1.00 93.69 82 THR A N 1
ATOM 723 C CA . THR A 1 82 ? 13.386 -15.244 -0.064 1.00 93.69 82 THR A CA 1
ATOM 724 C C . THR A 1 82 ? 12.031 -15.775 0.416 1.00 93.69 82 THR A C 1
ATOM 726 O O . THR A 1 82 ? 11.978 -16.836 1.033 1.00 93.69 82 THR A O 1
ATOM 729 N N . GLY A 1 83 ? 10.943 -15.029 0.199 1.00 93.31 83 GLY A N 1
ATOM 730 C CA . GLY A 1 83 ? 9.618 -15.301 0.754 1.00 93.31 83 GLY A CA 1
ATOM 731 C C . GLY A 1 83 ? 9.435 -14.777 2.180 1.00 93.31 83 GLY A C 1
ATOM 732 O O . GLY A 1 83 ? 8.372 -14.953 2.773 1.00 93.31 83 GLY A O 1
ATOM 733 N N . LYS A 1 84 ? 10.449 -14.123 2.763 1.00 96.31 84 LYS A N 1
ATOM 734 C CA . LYS A 1 84 ? 10.331 -13.539 4.100 1.00 96.31 84 LYS A CA 1
ATOM 735 C C . LYS A 1 84 ? 9.404 -12.326 4.064 1.00 96.31 84 LYS A C 1
ATOM 737 O O . LYS A 1 84 ? 9.695 -11.329 3.405 1.00 96.31 84 LYS A O 1
ATOM 742 N N . MET A 1 85 ? 8.327 -12.414 4.837 1.00 96.12 85 MET A N 1
ATOM 743 C CA . MET A 1 85 ? 7.305 -11.377 4.952 1.00 96.12 85 MET A CA 1
ATOM 744 C C . MET A 1 85 ? 7.472 -10.568 6.238 1.00 96.12 85 MET A C 1
ATOM 746 O O . MET A 1 85 ? 7.818 -11.110 7.292 1.00 96.12 85 MET A O 1
ATOM 750 N N . LYS A 1 86 ? 7.194 -9.266 6.163 1.00 97.19 86 LYS A N 1
ATOM 751 C CA . LYS A 1 86 ? 7.008 -8.387 7.324 1.00 97.19 86 LYS A CA 1
ATOM 752 C C .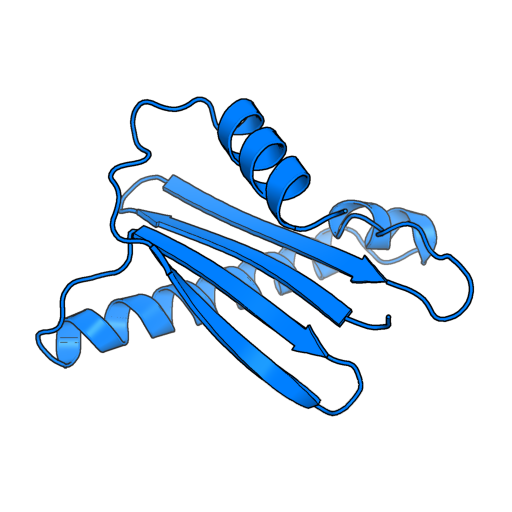 LYS A 1 86 ? 5.786 -7.512 7.088 1.00 97.19 86 LYS A C 1
ATOM 754 O O . LYS A 1 86 ? 5.658 -6.912 6.025 1.00 97.19 86 LYS A O 1
ATOM 759 N N . VAL A 1 87 ? 4.940 -7.403 8.104 1.00 97.25 87 VAL A N 1
ATOM 760 C CA . VAL A 1 87 ? 3.780 -6.507 8.114 1.00 97.25 87 VAL A CA 1
ATOM 761 C C . VAL A 1 87 ? 3.976 -5.495 9.229 1.00 97.25 87 VAL A C 1
ATOM 763 O O . VAL A 1 87 ? 4.353 -5.865 10.342 1.00 97.25 87 VAL A O 1
ATOM 766 N N . LYS A 1 88 ? 3.748 -4.221 8.931 1.00 97.94 88 LYS A N 1
ATOM 767 C CA . LYS A 1 88 ? 3.700 -3.143 9.918 1.00 97.94 88 LYS A CA 1
ATOM 768 C C . LYS A 1 88 ? 2.329 -2.499 9.845 1.00 97.94 88 LYS A C 1
ATOM 770 O O . LYS A 1 88 ? 1.961 -2.018 8.780 1.00 97.94 88 LYS A O 1
ATOM 775 N N . LEU A 1 89 ? 1.607 -2.510 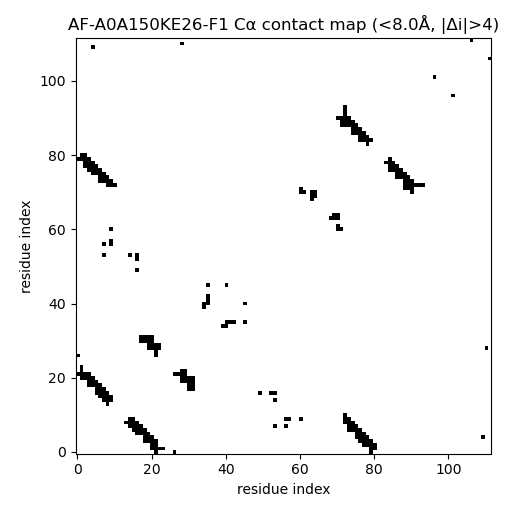10.956 1.00 97.19 89 LEU A N 1
ATOM 776 C CA . LEU A 1 89 ? 0.290 -1.893 11.072 1.00 97.19 89 LEU A CA 1
ATOM 777 C C . LEU A 1 89 ? 0.445 -0.470 11.616 1.00 97.19 89 LEU A C 1
ATOM 779 O O . LEU A 1 89 ? 1.197 -0.261 12.571 1.00 97.19 89 LEU A O 1
ATOM 783 N N . GLY A 1 90 ? -0.245 0.479 10.994 1.00 96.00 90 GLY A N 1
ATOM 784 C CA . GLY A 1 90 ? -0.406 1.857 11.448 1.00 96.00 90 GLY A CA 1
ATOM 785 C C . GLY A 1 90 ? -1.825 2.076 11.967 1.00 96.00 90 GLY A C 1
ATOM 786 O O . GLY A 1 90 ? -2.779 1.478 11.472 1.00 96.00 90 GLY A O 1
ATOM 787 N N . TYR A 1 91 ? -1.957 2.916 12.986 1.00 95.38 91 TYR A N 1
ATOM 788 C CA . TYR A 1 91 ? -3.226 3.211 13.673 1.00 95.38 91 TYR A CA 1
ATOM 789 C C . TYR A 1 91 ? -3.499 4.716 13.759 1.00 95.38 91 TYR A C 1
ATOM 791 O O . TYR A 1 91 ? -4.489 5.155 14.337 1.00 95.38 91 TYR A O 1
ATOM 799 N N . GLU A 1 92 ? -2.600 5.521 13.208 1.00 92.31 92 GLU A N 1
ATOM 800 C CA . GLU A 1 92 ? -2.685 6.966 13.180 1.00 92.31 92 GLU A CA 1
ATOM 801 C C . GLU A 1 92 ? -3.817 7.457 12.268 1.00 92.31 92 GLU A C 1
ATOM 803 O O . GLU A 1 92 ? -4.123 6.858 11.232 1.00 92.31 92 GLU A O 1
ATOM 808 N N . ASP A 1 93 ? -4.432 8.578 12.649 1.00 90.88 93 ASP A N 1
ATOM 809 C CA . ASP A 1 93 ? -5.402 9.262 11.801 1.00 90.88 93 ASP A CA 1
ATOM 810 C C . ASP A 1 93 ? -4.671 10.059 10.715 1.00 90.88 93 ASP A C 1
ATOM 812 O O . ASP A 1 93 ? -4.044 11.087 10.970 1.00 90.88 93 ASP A O 1
ATOM 816 N N . LEU A 1 94 ? -4.771 9.566 9.483 1.00 90.81 94 LEU A N 1
ATOM 817 C CA . LEU A 1 94 ? -4.179 10.174 8.297 1.00 90.81 94 LEU A CA 1
ATOM 818 C C . LEU A 1 94 ? -5.185 11.041 7.523 1.00 90.81 94 LEU A C 1
ATOM 820 O O . LEU A 1 94 ? -4.915 11.437 6.392 1.00 90.81 94 LEU A O 1
ATOM 824 N N . SER A 1 95 ? -6.371 11.324 8.068 1.00 89.50 95 SER A N 1
ATOM 825 C CA . SER A 1 95 ? -7.445 12.011 7.337 1.00 89.50 95 SER A CA 1
ATOM 826 C C . SER A 1 95 ? -7.118 13.437 6.908 1.00 89.50 95 SER A C 1
ATOM 828 O O . SER A 1 95 ? -7.678 13.896 5.916 1.00 89.50 95 SER A O 1
ATOM 830 N N . GLN A 1 96 ? -6.214 14.108 7.623 1.00 91.75 96 GLN A N 1
ATOM 831 C CA . GLN A 1 96 ? -5.865 15.514 7.400 1.00 91.75 96 GLN A CA 1
ATOM 832 C C . GLN A 1 96 ? -4.602 15.716 6.551 1.00 91.75 96 GLN A C 1
ATOM 834 O O . GLN A 1 96 ? -4.252 16.856 6.261 1.00 91.75 96 GLN A O 1
ATOM 839 N N . ILE A 1 97 ? -3.904 14.639 6.180 1.00 91.81 97 ILE A N 1
ATOM 840 C CA . ILE A 1 97 ? -2.677 14.717 5.377 1.00 91.81 97 ILE A CA 1
ATOM 841 C C . ILE A 1 97 ? -3.045 14.552 3.903 1.00 91.81 97 ILE A C 1
ATOM 843 O O . ILE A 1 97 ? -3.877 13.707 3.557 1.00 91.81 97 ILE A O 1
ATOM 847 N N . ASP A 1 98 ? -2.417 15.338 3.033 1.00 93.38 98 ASP A N 1
ATOM 848 C CA . ASP A 1 98 ? -2.624 15.236 1.593 1.00 93.38 98 ASP A CA 1
ATOM 849 C C . ASP A 1 98 ? -2.178 13.851 1.059 1.00 93.38 98 ASP A C 1
ATOM 851 O O . ASP A 1 98 ? -1.135 13.335 1.475 1.00 93.38 98 ASP A O 1
ATOM 855 N N . PRO A 1 99 ? -2.936 13.199 0.152 1.00 91.94 99 PRO A N 1
ATOM 856 C CA . PRO A 1 99 ? -2.582 11.878 -0.369 1.00 91.94 99 PRO A CA 1
ATOM 857 C C . PRO A 1 99 ? -1.213 11.790 -1.052 1.00 91.94 99 PRO A C 1
ATOM 859 O O . PRO A 1 99 ? -0.608 10.711 -1.028 1.00 91.94 99 PRO A O 1
ATOM 862 N N . VAL A 1 100 ? -0.747 12.870 -1.687 1.00 93.88 100 VAL A N 1
ATOM 863 C CA . VAL A 1 100 ? 0.586 12.951 -2.300 1.00 93.88 100 VAL A CA 1
ATOM 864 C C . VAL A 1 100 ? 1.631 13.055 -1.199 1.00 93.88 100 VAL A C 1
ATOM 866 O O . VAL A 1 100 ? 2.548 12.238 -1.164 1.00 93.88 100 VAL A O 1
ATOM 869 N N . GLU A 1 101 ? 1.428 13.953 -0.233 1.00 95.69 101 GLU A N 1
ATOM 870 C CA . GLU A 1 101 ? 2.343 14.129 0.902 1.00 95.69 101 GLU A CA 1
ATOM 871 C C . GLU A 1 101 ? 2.542 12.824 1.692 1.00 95.69 101 GLU A C 1
ATOM 873 O O . GLU A 1 101 ? 3.672 12.452 2.009 1.00 95.69 101 GLU A O 1
ATOM 878 N N . LYS A 1 102 ? 1.472 12.062 1.958 1.00 94.38 102 LYS A N 1
ATOM 879 C CA . LYS A 1 102 ? 1.579 10.743 2.615 1.00 94.38 102 LYS A CA 1
ATOM 880 C C . LYS A 1 102 ? 2.491 9.788 1.860 1.00 94.38 102 LYS A C 1
ATOM 882 O O . LYS A 1 102 ? 3.274 9.056 2.465 1.00 94.38 102 LYS A O 1
ATOM 887 N N . GLN A 1 103 ? 2.340 9.754 0.539 1.00 96.00 103 GLN A N 1
ATOM 888 C CA . GLN A 1 103 ? 3.116 8.864 -0.307 1.00 96.00 103 GLN A CA 1
ATOM 889 C C . GLN A 1 103 ? 4.582 9.300 -0.331 1.00 96.00 103 GLN A C 1
ATOM 891 O O . GLN A 1 103 ? 5.441 8.455 -0.113 1.00 96.00 103 GLN A O 1
ATOM 896 N N . GLU A 1 104 ? 4.876 10.596 -0.453 1.00 96.06 104 GLU A N 1
ATOM 897 C CA . GLU A 1 104 ? 6.246 11.122 -0.370 1.00 96.06 104 GLU A CA 1
ATOM 898 C C . GLU A 1 104 ? 6.912 10.799 0.979 1.00 96.06 104 GLU A C 1
ATOM 900 O O . GLU A 1 104 ? 8.060 10.350 1.027 1.00 96.06 104 GLU A O 1
ATOM 905 N N . GLN A 1 105 ? 6.189 10.962 2.093 1.00 95.56 105 GLN A N 1
ATOM 906 C CA . GLN A 1 105 ? 6.685 10.614 3.431 1.00 95.56 105 GLN A CA 1
ATOM 907 C C . GLN A 1 105 ? 6.966 9.110 3.567 1.00 95.56 105 GLN A C 1
ATOM 909 O O . GLN A 1 105 ? 7.980 8.698 4.151 1.00 95.56 105 GLN A O 1
ATOM 914 N N . TRP A 1 106 ? 6.082 8.275 3.017 1.00 97.12 106 TRP A N 1
ATOM 915 C CA . TRP A 1 106 ? 6.270 6.829 2.993 1.00 97.12 106 TRP A CA 1
ATOM 916 C C . TRP A 1 106 ? 7.478 6.446 2.129 1.00 97.12 106 TRP A C 1
ATOM 918 O O . TRP A 1 106 ? 8.349 5.695 2.574 1.00 97.12 106 TRP A O 1
ATOM 928 N N . GLU A 1 107 ? 7.602 7.016 0.933 1.00 96.81 107 GLU A N 1
ATOM 929 C CA . GLU A 1 107 ? 8.714 6.772 0.013 1.00 96.81 107 GLU A CA 1
ATOM 930 C C . GLU A 1 107 ? 10.050 7.170 0.639 1.00 96.81 107 GLU A C 1
ATOM 932 O O . GLU A 1 107 ? 10.980 6.362 0.676 1.00 96.81 107 GLU A O 1
ATOM 937 N N . ALA A 1 108 ? 10.121 8.352 1.257 1.00 95.88 108 ALA A N 1
ATOM 938 C CA . ALA A 1 108 ? 11.297 8.814 1.990 1.00 95.88 108 ALA A CA 1
ATOM 939 C C . ALA A 1 108 ? 11.689 7.872 3.140 1.00 95.88 108 ALA A C 1
ATOM 941 O O . ALA A 1 108 ? 12.854 7.829 3.539 1.00 95.88 108 ALA A O 1
ATOM 942 N N . THR A 1 109 ? 10.742 7.103 3.682 1.00 95.56 109 THR A N 1
ATOM 943 C CA . THR A 1 109 ? 10.994 6.124 4.746 1.00 95.56 109 THR A CA 1
ATOM 944 C C . THR A 1 109 ? 11.490 4.785 4.198 1.00 95.56 109 THR A C 1
ATOM 946 O O . THR A 1 109 ? 12.388 4.183 4.796 1.00 95.56 109 THR A O 1
ATOM 949 N N . TYR A 1 110 ? 10.931 4.308 3.082 1.00 94.56 110 TYR A N 1
ATOM 950 C CA . TYR A 1 110 ? 11.087 2.920 2.630 1.00 94.56 110 TYR A CA 1
ATOM 951 C C . TYR A 1 110 ? 11.936 2.723 1.366 1.00 94.56 110 TYR A C 1
ATOM 953 O O . TYR A 1 110 ? 12.507 1.637 1.211 1.00 94.56 110 TYR A O 1
ATOM 961 N N . LEU A 1 111 ? 12.055 3.735 0.501 1.00 91.94 111 LEU A N 1
ATOM 962 C CA . LEU A 1 111 ? 12.743 3.652 -0.798 1.00 91.94 111 LEU A CA 1
ATOM 963 C C . LEU A 1 111 ? 14.222 4.080 -0.770 1.00 91.94 111 LEU A C 1
ATOM 965 O O . LEU A 1 111 ? 14.806 4.303 -1.825 1.00 91.94 111 LEU A O 1
ATOM 969 N N . LYS A 1 112 ? 14.839 4.170 0.413 1.00 75.50 112 LYS A N 1
ATOM 970 C CA . LYS A 1 112 ? 16.263 4.522 0.567 1.00 75.50 112 LYS A CA 1
ATOM 971 C C . LYS A 1 112 ? 17.228 3.470 0.019 1.00 75.50 112 LYS A C 1
ATOM 973 O O . LYS A 1 112 ? 16.939 2.255 0.161 1.00 75.50 112 LYS A O 1
#

pLDDT: mean 93.51, std 5.85, range [62.84, 98.12]

InterPro domains:
  IPR006728 Immunity protein YezG-like [PF04634] (2-110)
  IPR036170 Immunity protein YezG-like superfamily [SSF160424] (2-111)

Nearest PDB structures (foldseek):
  8guo-assembly1_A  TM=9.625E-01  e=1.265E-07  Staphylococcus aureus subsp. aureus NCTC 8325
  8gup-assembly2_B  TM=9.372E-01  e=2.028E-07  Staphylococcus aureus subsp. aureus NCTC 8325
  3i0t-a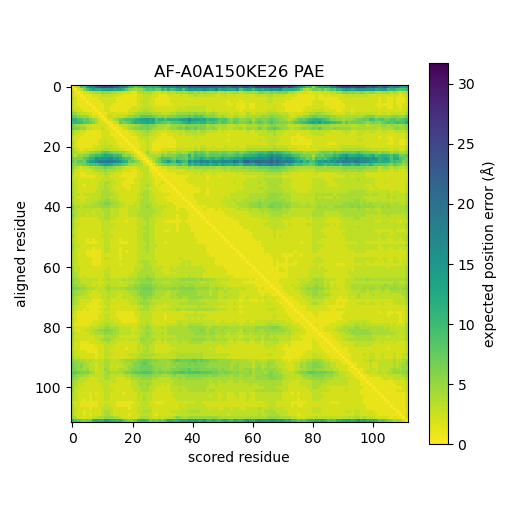ssembly1_A  TM=9.043E-01  e=1.907E-05  Halalkalibacterium halodurans C-125
  2ia1-assembly1_A  TM=9.042E-01  e=2.883E-05  Halalkalibacterium halodurans
  1kut-assembly1_B  TM=5.396E-01  e=5.826E-01  Thermotoga maritima

Organism: Heyndrickxia coagulans (NCBI:txid1398)

Secondary structure (DSSP, 8-state):
--EEEEEEEEETTEEEEEEEEE-SS-SSEEEGGGHHHHHT--HHHHHHHHHHHHHHHHHHHHHHHHTTPPPPSEEEEEEETTS-EEEEEE-S--TTS-HHHHHHHHHHHH--

Radius of gyration: 14.76 Å; Cα contacts (8 Å, |Δi|>4): 141; chains: 1; bounding box: 34×31×41 Å

Sequence (112 aa):
MEKILLYAEIRDSYRKVFFYYYTFINKEPVYSLEIPIKFDIDESYFEELENELYDLFSELQSEFDKQQQDKWTNLTYILEHTGKMKVKLGYEDLSQIDPVEKQEQWEATYLK

Mean predicted aligned error: 3.41 Å

Foldseek 3Di:
DFKKKWKWFDDPPDTDIWIWTDDPVDPATDTLVCVCVVPVNDPVVSVVVVVVVNVVVVVVQVVCVVVVHQRFRMKIWMQHPVRDIDIDGHRDDCPPPDPVRVVVVVCVVPRD